Protein AF-A0A502GGY0-F1 (afdb_monomer_lite)

Organism: NCBI:txid41202

pLDDT: mean 91.09, std 9.6, range [40.12, 97.75]

Secondary structure (DSSP, 8-state):
---EEEESS-EEEE-TTS-EEEE-TT-EEEE--S--TTHHHHHHHHHSS-EEEEES-TTS-SSEEEEEGGGEEEE----

Structure (mmCIF, N/CA/C/O backbone):
data_AF-A0A502GGY0-F1
#
_entry.id   AF-A0A502GGY0-F1
#
loop_
_atom_site.group_PDB
_atom_site.id
_atom_site.type_symbol
_atom_site.label_atom_id
_atom_site.label_alt_id
_atom_site.label_comp_id
_atom_site.label_asym_id
_atom_site.label_entity_id
_atom_site.label_seq_id
_atom_site.pdbx_PDB_ins_code
_atom_site.Cartn_x
_atom_site.Cartn_y
_atom_site.Cartn_z
_atom_site.occupancy
_atom_site.B_iso_or_equiv
_atom_site.auth_seq_id
_atom_site.auth_comp_id
_atom_site.auth_asym_id
_atom_site.auth_atom_id
_atom_site.pdbx_PDB_model_num
ATOM 1 N N . MET A 1 1 ? 9.209 -12.205 5.574 1.00 60.59 1 MET A N 1
ATOM 2 C CA . MET A 1 1 ? 8.208 -12.200 4.481 1.00 60.59 1 MET A CA 1
ATOM 3 C C . MET A 1 1 ? 7.612 -10.799 4.399 1.00 60.59 1 MET A C 1
ATOM 5 O O . MET A 1 1 ? 7.654 -10.114 5.411 1.00 60.59 1 MET A O 1
ATOM 9 N N . ALA A 1 2 ? 7.177 -10.320 3.228 1.00 68.88 2 ALA A N 1
ATOM 10 C CA . ALA A 1 2 ? 6.495 -9.020 3.152 1.00 68.88 2 ALA A CA 1
ATOM 11 C C . ALA A 1 2 ? 5.128 -9.124 3.846 1.00 68.88 2 ALA A C 1
ATOM 13 O O . ALA A 1 2 ? 4.450 -10.139 3.666 1.00 68.88 2 ALA A O 1
ATOM 14 N N . THR A 1 3 ? 4.740 -8.120 4.637 1.00 88.12 3 THR A N 1
ATOM 15 C CA . THR A 1 3 ? 3.395 -8.088 5.226 1.00 88.12 3 THR A CA 1
ATOM 16 C C . THR A 1 3 ? 2.381 -7.942 4.105 1.00 88.12 3 THR A C 1
ATOM 18 O O . THR A 1 3 ? 2.592 -7.171 3.166 1.00 88.12 3 THR A O 1
ATOM 21 N N . LYS A 1 4 ? 1.294 -8.706 4.196 1.00 93.69 4 LYS A N 1
ATOM 22 C CA . LYS A 1 4 ? 0.194 -8.688 3.236 1.00 93.69 4 LYS A CA 1
ATOM 23 C C . LYS A 1 4 ? -1.012 -8.003 3.864 1.00 93.69 4 LYS A C 1
ATOM 25 O O . LYS A 1 4 ? -1.304 -8.205 5.045 1.00 93.69 4 LYS A O 1
ATOM 30 N N . TYR A 1 5 ? -1.744 -7.256 3.055 1.00 96.06 5 TYR A N 1
ATOM 31 C CA . TYR A 1 5 ? -2.992 -6.617 3.440 1.00 96.06 5 TYR A CA 1
ATOM 32 C C . TYR A 1 5 ? -4.038 -6.836 2.358 1.00 96.06 5 TYR A C 1
ATOM 34 O O . TYR A 1 5 ? -3.707 -7.021 1.192 1.00 96.06 5 TYR A O 1
ATOM 42 N N . THR A 1 6 ? -5.301 -6.742 2.740 1.00 96.94 6 THR A N 1
ATOM 43 C CA . THR A 1 6 ? -6.431 -6.654 1.823 1.00 96.94 6 THR A CA 1
ATOM 44 C C . THR A 1 6 ? -6.993 -5.238 1.854 1.00 96.94 6 THR A C 1
ATOM 46 O O . THR A 1 6 ? -7.181 -4.669 2.933 1.00 96.94 6 THR A O 1
ATOM 49 N N . LEU A 1 7 ? -7.280 -4.670 0.684 1.00 96.69 7 LEU A N 1
ATOM 50 C CA . LEU A 1 7 ? -7.935 -3.368 0.553 1.00 96.69 7 LEU A CA 1
ATOM 51 C C . LEU A 1 7 ? -9.408 -3.448 0.972 1.00 96.69 7 LEU A C 1
ATOM 53 O O . LEU A 1 7 ? -10.127 -4.359 0.571 1.00 96.69 7 LEU A O 1
ATOM 57 N N . ARG A 1 8 ? -9.887 -2.473 1.744 1.00 97.19 8 ARG A N 1
ATOM 58 C CA . ARG A 1 8 ? -11.301 -2.370 2.154 1.00 97.19 8 ARG A CA 1
ATOM 59 C C . ARG A 1 8 ? -12.156 -1.522 1.217 1.00 97.19 8 ARG A C 1
ATOM 61 O O . ARG A 1 8 ? -13.378 -1.558 1.318 1.00 97.19 8 ARG A O 1
ATOM 68 N N . ARG A 1 9 ? -11.525 -0.770 0.318 1.00 95.19 9 ARG A N 1
ATOM 69 C CA . ARG A 1 9 ? -12.184 0.060 -0.693 1.00 95.19 9 ARG A CA 1
ATOM 70 C C . ARG A 1 9 ? -11.417 0.027 -2.005 1.00 95.19 9 ARG A C 1
ATOM 72 O O . ARG A 1 9 ? -10.249 -0.356 -2.032 1.00 95.19 9 ARG A O 1
ATOM 79 N N . ASP A 1 10 ? -12.071 0.497 -3.054 1.00 96.12 10 ASP A N 1
ATOM 80 C CA . ASP A 1 10 ? -11.454 0.663 -4.361 1.00 96.12 10 ASP A CA 1
ATOM 81 C C . ASP A 1 10 ? -10.413 1.790 -4.311 1.00 96.12 10 ASP A C 1
ATOM 83 O O . ASP A 1 10 ? -10.661 2.888 -3.795 1.00 96.12 10 ASP A O 1
ATOM 87 N N . VAL A 1 11 ? -9.231 1.515 -4.855 1.00 94.00 11 VAL A N 1
ATOM 88 C CA . VAL A 1 11 ? -8.141 2.479 -5.014 1.00 94.00 11 VAL A CA 1
ATOM 89 C C . VAL A 1 11 ? -7.577 2.388 -6.428 1.00 94.00 11 VAL A C 1
ATOM 91 O O . VAL A 1 11 ? -7.905 1.494 -7.205 1.00 94.00 11 VAL A O 1
ATOM 94 N N . THR A 1 12 ? -6.739 3.344 -6.806 1.00 93.75 12 THR A N 1
ATOM 95 C CA . THR A 1 12 ? -6.061 3.335 -8.102 1.00 93.75 12 THR A CA 1
ATOM 96 C C . THR A 1 12 ? -4.589 3.625 -7.881 1.00 93.75 12 THR A C 1
ATOM 98 O O . THR A 1 12 ? -4.236 4.658 -7.319 1.00 93.75 12 THR A O 1
ATOM 101 N N . PHE A 1 13 ? -3.739 2.702 -8.316 1.00 91.44 13 PHE A N 1
ATOM 102 C CA . PHE A 1 13 ? -2.293 2.865 -8.313 1.00 91.44 13 PHE A CA 1
ATOM 103 C C . PHE A 1 13 ? -1.859 3.581 -9.588 1.00 91.44 13 PHE A C 1
ATOM 105 O O . PHE A 1 13 ? -2.472 3.411 -10.642 1.00 91.44 13 PHE A O 1
ATOM 112 N N . THR A 1 14 ? -0.770 4.336 -9.519 1.00 84.31 14 THR A N 1
ATOM 113 C CA . THR A 1 14 ? -0.139 4.911 -10.710 1.00 84.31 14 THR A CA 1
ATOM 114 C C . THR A 1 14 ? 1.117 4.112 -11.023 1.00 84.31 14 THR A C 1
ATOM 116 O O . THR A 1 14 ? 2.032 4.038 -10.204 1.00 84.31 14 THR A O 1
ATOM 119 N N . SER A 1 15 ? 1.159 3.477 -12.195 1.00 80.38 15 SER A N 1
ATOM 120 C CA . SER A 1 15 ? 2.337 2.744 -12.655 1.00 80.38 15 SER A CA 1
ATOM 121 C C . SER A 1 15 ? 3.447 3.679 -13.134 1.00 80.38 15 SER A C 1
ATOM 123 O O . SER A 1 15 ? 3.216 4.853 -13.424 1.00 80.38 15 SER A O 1
ATOM 125 N N . LYS A 1 16 ? 4.657 3.125 -13.287 1.00 73.00 16 LYS A N 1
ATOM 126 C CA . LYS A 1 16 ? 5.820 3.819 -13.867 1.00 73.00 16 LYS A CA 1
ATOM 127 C C . LYS A 1 16 ? 5.555 4.422 -15.252 1.00 73.00 16 LYS A C 1
ATOM 129 O O . LYS A 1 16 ? 6.177 5.409 -15.618 1.00 73.00 16 LYS A O 1
ATOM 134 N N . ASP A 1 17 ? 4.618 3.846 -16.003 1.00 81.69 17 ASP A N 1
ATOM 135 C CA . ASP A 1 17 ? 4.226 4.302 -17.340 1.00 81.69 17 ASP A CA 1
ATOM 136 C C . ASP A 1 17 ? 3.109 5.364 -17.280 1.00 81.69 17 ASP A C 1
ATOM 138 O O . ASP A 1 17 ? 2.390 5.567 -18.260 1.00 81.69 17 ASP A O 1
ATOM 142 N N . CYS A 1 18 ? 2.909 5.990 -16.112 1.00 74.44 18 CYS A N 1
ATOM 143 C CA . CYS A 1 18 ? 1.817 6.917 -15.804 1.00 74.44 18 CYS A CA 1
ATOM 144 C C . CYS A 1 18 ? 0.418 6.334 -16.073 1.00 74.44 18 CYS A C 1
ATOM 146 O O . CYS A 1 18 ? -0.529 7.077 -16.335 1.00 74.44 18 CYS A O 1
ATOM 148 N N . LYS A 1 19 ? 0.266 5.002 -16.016 1.00 85.00 19 LYS A N 1
ATOM 149 C CA . LYS A 1 19 ? -1.029 4.338 -16.198 1.00 85.00 19 LYS A CA 1
ATOM 150 C C . LYS A 1 19 ? -1.712 4.131 -14.856 1.00 85.00 19 LYS A C 1
ATOM 152 O O . LYS A 1 19 ? -1.106 3.634 -13.910 1.00 85.00 19 LYS A O 1
ATOM 157 N N . SER A 1 20 ? -2.995 4.459 -14.811 1.00 88.12 20 SER A N 1
A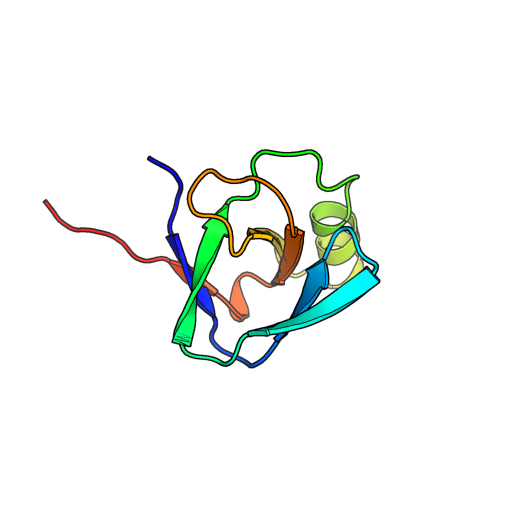TOM 158 C CA . SER A 1 20 ? -3.871 4.141 -13.690 1.00 88.12 20 SER A CA 1
ATOM 159 C C . SER A 1 20 ? -4.179 2.644 -13.668 1.00 88.12 20 SER A C 1
ATOM 161 O O . SER A 1 20 ? -4.695 2.095 -14.642 1.00 88.12 20 SER A O 1
ATOM 163 N N . VAL A 1 21 ? -3.872 1.988 -12.554 1.00 91.31 21 VAL A N 1
ATOM 164 C CA . VAL A 1 21 ? -4.163 0.579 -12.291 1.00 91.31 21 VAL A CA 1
ATOM 165 C C . VAL A 1 21 ? -5.243 0.524 -11.208 1.00 91.31 21 VAL A C 1
ATOM 167 O O . VAL A 1 21 ? -4.934 0.764 -10.037 1.00 91.31 21 VAL A O 1
ATOM 170 N N . PRO A 1 22 ? -6.514 0.270 -11.566 1.00 93.00 22 PRO A N 1
ATOM 171 C CA . PRO A 1 22 ? -7.579 0.142 -10.582 1.00 93.00 22 PRO A CA 1
ATOM 172 C C . PRO A 1 22 ? -7.383 -1.135 -9.757 1.00 93.00 22 PRO A C 1
ATOM 174 O O . PRO A 1 22 ? -7.113 -2.203 -10.305 1.00 93.00 22 PRO A O 1
ATOM 177 N N . ALA A 1 23 ? -7.541 -1.019 -8.443 1.00 94.44 23 ALA A N 1
ATOM 178 C CA . ALA A 1 23 ? -7.473 -2.117 -7.489 1.00 94.44 23 ALA A CA 1
ATOM 179 C C . ALA A 1 23 ? -8.744 -2.089 -6.623 1.00 94.44 23 ALA A C 1
ATOM 181 O O . ALA A 1 23 ? -8.878 -1.199 -5.778 1.00 94.44 23 ALA A O 1
ATOM 182 N N . PRO A 1 24 ? -9.702 -3.006 -6.847 1.00 96.75 24 PRO A N 1
ATOM 183 C CA . PRO A 1 24 ? -10.953 -3.020 -6.096 1.00 96.75 24 PRO A CA 1
ATOM 184 C C . PRO A 1 24 ? -10.754 -3.459 -4.639 1.00 96.75 24 PRO A C 1
ATOM 186 O O . PRO A 1 24 ? -9.754 -4.101 -4.294 1.00 96.75 24 PRO A O 1
ATOM 189 N N . ALA A 1 25 ? -11.742 -3.176 -3.791 1.00 96.94 25 ALA A N 1
ATOM 190 C CA . ALA A 1 25 ? -11.842 -3.761 -2.458 1.00 96.94 25 ALA A CA 1
ATOM 191 C C . ALA A 1 25 ? -11.708 -5.296 -2.524 1.00 96.94 25 ALA A C 1
ATOM 193 O O . ALA A 1 25 ? -12.210 -5.944 -3.442 1.00 96.94 25 ALA A O 1
ATOM 194 N N . GLY A 1 26 ? -11.012 -5.889 -1.558 1.00 96.62 26 GLY A N 1
ATOM 195 C CA . GLY A 1 26 ? -10.649 -7.306 -1.569 1.00 96.62 26 GLY A CA 1
ATOM 196 C C . GLY A 1 26 ? -9.310 -7.611 -2.252 1.00 96.62 26 GLY A C 1
ATOM 197 O O . GLY A 1 26 ? -8.811 -8.726 -2.118 1.00 96.62 26 GLY A O 1
ATOM 198 N N . THR A 1 27 ? -8.692 -6.645 -2.942 1.00 97.00 27 THR A N 1
ATOM 199 C CA . THR A 1 27 ? -7.375 -6.841 -3.573 1.00 97.00 27 THR A CA 1
ATOM 200 C C . THR A 1 27 ? -6.272 -6.966 -2.523 1.00 97.00 27 THR A C 1
ATOM 202 O O . THR A 1 27 ? -6.222 -6.182 -1.572 1.00 97.00 27 THR A O 1
ATOM 205 N N . VAL A 1 28 ? -5.373 -7.937 -2.717 1.00 96.44 28 VAL A N 1
ATOM 206 C CA . VAL A 1 28 ? -4.188 -8.126 -1.872 1.00 96.44 28 VAL A CA 1
ATOM 207 C C . VAL A 1 28 ? -3.090 -7.151 -2.288 1.00 96.44 28 VAL A C 1
ATOM 209 O O . VAL A 1 28 ? -2.757 -7.041 -3.466 1.00 96.44 28 VAL A O 1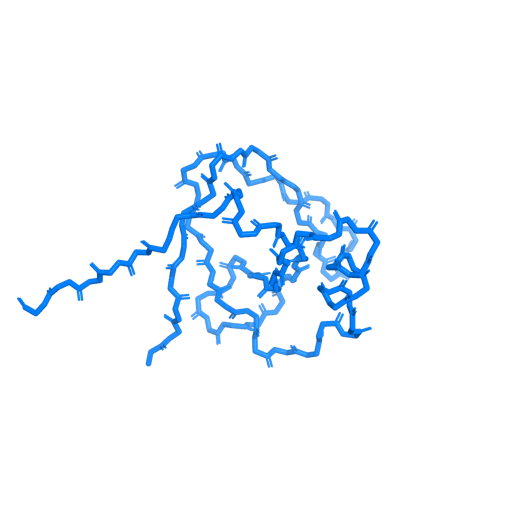
ATOM 212 N N . VAL A 1 29 ? -2.521 -6.469 -1.301 1.00 96.38 29 VAL A N 1
ATOM 213 C CA . VAL A 1 29 ? -1.390 -5.550 -1.433 1.00 96.38 29 VAL A CA 1
ATOM 214 C C . VAL A 1 29 ? -0.307 -5.906 -0.417 1.00 96.38 29 VAL A C 1
ATOM 216 O O . VAL A 1 29 ? -0.560 -6.588 0.579 1.00 96.38 29 VAL A O 1
ATOM 219 N N . TYR A 1 30 ? 0.907 -5.436 -0.664 1.00 95.44 30 TYR A N 1
ATOM 220 C CA . TYR A 1 30 ? 2.103 -5.750 0.115 1.00 95.44 30 TYR A CA 1
ATOM 221 C C . TYR A 1 30 ? 2.759 -4.465 0.614 1.00 95.44 30 TYR A C 1
ATOM 223 O O . TYR A 1 30 ? 2.555 -3.412 0.017 1.00 95.44 30 TYR A O 1
ATOM 231 N N . ASP A 1 31 ? 3.563 -4.532 1.676 1.00 95.06 31 ASP A N 1
ATOM 232 C CA . ASP A 1 31 ? 4.392 -3.384 2.074 1.00 95.06 31 ASP A CA 1
ATOM 233 C C . ASP A 1 31 ? 5.311 -2.948 0.919 1.00 95.06 31 ASP A C 1
ATOM 235 O O . ASP A 1 31 ? 6.049 -3.765 0.354 1.00 95.06 31 ASP A O 1
ATOM 239 N N . LEU A 1 32 ? 5.314 -1.649 0.604 1.00 94.94 32 LEU A N 1
ATOM 240 C CA . LEU A 1 32 ? 6.288 -1.069 -0.317 1.00 94.94 32 LEU A CA 1
ATOM 241 C C . LEU A 1 32 ? 7.666 -1.043 0.361 1.00 94.94 32 LEU A C 1
ATOM 243 O O . LEU A 1 32 ? 7.828 -0.475 1.440 1.00 94.94 32 LEU A O 1
ATOM 247 N N . ARG A 1 33 ? 8.671 -1.644 -0.280 1.00 93.56 33 ARG A N 1
ATOM 248 C CA . ARG A 1 33 ? 10.063 -1.653 0.209 1.00 93.56 33 ARG A CA 1
ATOM 249 C C . ARG A 1 33 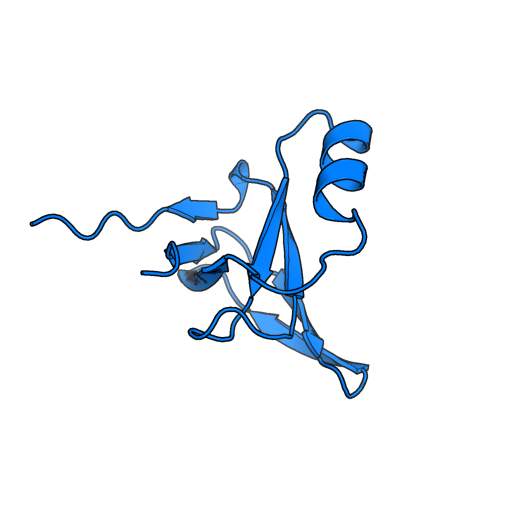? 10.904 -0.515 -0.359 1.00 93.56 33 ARG A C 1
ATOM 251 O O . ARG A 1 33 ? 11.919 -0.156 0.235 1.00 93.56 33 ARG A O 1
ATOM 258 N N . GLY A 1 34 ? 10.512 0.004 -1.521 1.00 89.00 34 GLY A N 1
ATOM 259 C CA . GLY A 1 34 ? 11.140 1.161 -2.152 1.00 89.00 34 GLY A CA 1
ATOM 260 C C . GLY A 1 34 ? 10.824 2.484 -1.438 1.00 89.00 34 GLY A C 1
ATOM 261 O O . GLY A 1 34 ? 9.988 2.521 -0.533 1.00 89.00 34 GLY A O 1
ATOM 262 N N . PRO A 1 35 ? 11.480 3.588 -1.835 1.00 89.25 35 PRO A N 1
ATOM 263 C CA . PRO A 1 35 ? 11.218 4.902 -1.261 1.00 89.25 35 PRO A CA 1
ATOM 264 C C . PRO A 1 35 ? 9.778 5.368 -1.523 1.00 89.25 35 PRO A C 1
ATOM 266 O O . PRO A 1 35 ? 9.337 5.503 -2.660 1.00 89.25 35 PRO A O 1
ATOM 269 N N . ASP A 1 36 ? 9.040 5.708 -0.475 1.00 91.31 36 ASP A N 1
ATOM 270 C CA . ASP A 1 36 ? 7.726 6.345 -0.619 1.00 91.31 36 ASP A CA 1
ATOM 271 C C . ASP A 1 36 ? 7.810 7.876 -0.728 1.00 91.31 36 ASP A C 1
ATOM 273 O O . ASP A 1 36 ? 6.787 8.553 -0.778 1.00 91.31 36 ASP A O 1
ATOM 277 N N . TYR A 1 37 ? 9.033 8.418 -0.711 1.00 90.69 37 TYR A N 1
ATOM 278 C CA . TYR A 1 37 ? 9.338 9.850 -0.726 1.00 90.69 37 TYR A CA 1
ATOM 279 C C . TYR A 1 37 ? 8.600 10.652 0.361 1.00 90.69 37 TYR A C 1
ATOM 281 O O . TYR A 1 37 ? 8.356 11.846 0.205 1.00 90.69 37 TYR A O 1
ATOM 289 N N . GLY A 1 38 ? 8.267 10.003 1.483 1.00 91.88 38 GLY A N 1
ATOM 290 C CA . GLY A 1 38 ? 7.578 10.621 2.611 1.00 91.88 38 GLY A CA 1
ATOM 291 C C . GLY A 1 38 ? 6.073 10.807 2.420 1.00 91.88 38 GLY A C 1
ATOM 292 O O . GLY A 1 38 ? 5.453 11.432 3.282 1.00 91.88 38 GLY A O 1
ATOM 293 N N . CYS A 1 39 ? 5.469 10.270 1.353 1.00 93.94 39 CYS A N 1
ATOM 294 C CA . CYS A 1 39 ? 4.034 10.402 1.094 1.00 93.94 39 CYS A CA 1
ATOM 295 C C . CYS A 1 39 ? 3.185 9.889 2.265 1.00 93.94 39 CYS A C 1
ATOM 297 O O . CYS A 1 39 ? 2.336 10.628 2.759 1.00 93.94 39 CYS A O 1
ATOM 299 N N . ALA A 1 40 ? 3.460 8.687 2.788 1.00 95.12 40 ALA A N 1
ATOM 300 C CA . ALA A 1 40 ? 2.666 8.141 3.892 1.00 95.12 40 ALA A CA 1
ATOM 301 C C . ALA A 1 40 ? 2.808 8.959 5.181 1.00 95.12 40 ALA A C 1
ATOM 303 O O . ALA A 1 40 ? 1.839 9.158 5.918 1.00 95.12 40 ALA A O 1
ATOM 304 N N . ASN A 1 41 ? 4.004 9.481 5.454 1.00 96.19 41 ASN A N 1
ATOM 305 C CA . ASN A 1 41 ? 4.219 10.343 6.611 1.00 96.19 41 ASN A CA 1
ATOM 306 C C . ASN A 1 41 ? 3.493 11.692 6.459 1.00 96.19 41 ASN A C 1
ATOM 308 O O . ASN A 1 41 ? 2.883 12.173 7.413 1.00 96.19 41 ASN A O 1
ATOM 312 N N . GLN A 1 42 ? 3.527 12.289 5.266 1.00 96.94 42 GLN A N 1
ATOM 313 C CA . GLN A 1 42 ? 2.824 13.538 4.984 1.00 96.94 42 GLN A CA 1
ATOM 314 C C . GLN A 1 42 ? 1.305 13.363 5.098 1.00 96.94 42 GLN A C 1
ATOM 316 O O . GLN A 1 42 ? 0.650 14.167 5.759 1.00 96.94 42 GLN A O 1
ATOM 321 N N . ASP A 1 43 ? 0.749 12.291 4.529 1.00 96.38 43 ASP A N 1
ATOM 322 C CA . ASP A 1 43 ? -0.680 11.977 4.638 1.00 96.38 43 ASP A CA 1
ATOM 323 C C . ASP A 1 43 ? -1.084 11.725 6.091 1.00 96.38 43 ASP A C 1
ATOM 325 O O . ASP A 1 43 ? -2.137 12.186 6.539 1.00 96.38 43 ASP A O 1
ATOM 329 N N . THR A 1 44 ? -0.214 11.066 6.864 1.00 97.56 44 THR A N 1
ATOM 330 C CA . THR A 1 44 ? -0.432 10.859 8.299 1.00 97.56 44 THR A CA 1
ATOM 331 C C . THR A 1 44 ? -0.510 12.178 9.056 1.00 97.56 44 THR A C 1
ATOM 333 O O . THR A 1 44 ? -1.432 12.375 9.844 1.00 97.56 44 THR A O 1
ATOM 336 N N . GLN A 1 45 ? 0.414 13.105 8.799 1.00 97.75 45 GLN A N 1
ATOM 337 C CA . GLN A 1 45 ? 0.401 14.429 9.426 1.00 97.75 45 GLN A CA 1
ATOM 338 C C . GLN A 1 45 ? -0.822 15.254 9.009 1.00 97.75 45 GLN A C 1
ATOM 340 O O . GLN A 1 45 ? -1.428 15.914 9.850 1.00 97.75 45 GLN A O 1
ATOM 345 N N . ASN A 1 46 ? -1.214 15.183 7.735 1.00 97.12 46 ASN A N 1
ATOM 346 C CA . ASN A 1 46 ? -2.333 15.954 7.193 1.00 97.12 46 ASN A CA 1
ATOM 347 C C . ASN A 1 46 ? -3.695 15.469 7.705 1.00 97.12 46 ASN A C 1
ATOM 349 O O . ASN A 1 46 ? -4.602 16.272 7.910 1.00 97.12 46 ASN A O 1
ATOM 353 N N . THR A 1 47 ? -3.856 14.156 7.878 1.00 96.19 47 THR A N 1
ATOM 354 C CA . THR A 1 47 ? -5.146 13.541 8.232 1.00 96.19 47 THR A CA 1
ATOM 355 C C . THR A 1 47 ? -5.268 13.190 9.713 1.00 96.19 47 THR A C 1
ATOM 357 O O . THR A 1 47 ? -6.373 12.945 10.191 1.00 96.19 47 THR A O 1
ATOM 360 N N . GLY A 1 48 ? -4.149 13.113 10.441 1.00 96.75 48 GLY A N 1
ATOM 361 C CA . GLY A 1 48 ? -4.090 12.556 11.796 1.00 96.75 48 GLY A CA 1
ATOM 362 C C . GLY A 1 48 ? -4.297 11.035 11.849 1.00 96.75 48 GLY A C 1
ATOM 363 O O . GLY A 1 48 ? -4.394 10.463 12.934 1.00 96.75 48 GLY A O 1
ATOM 364 N N . ILE A 1 49 ? -4.378 10.368 10.695 1.00 95.81 49 ILE A N 1
ATOM 365 C CA . ILE A 1 49 ? -4.631 8.932 10.569 1.00 95.81 49 ILE A CA 1
ATOM 366 C C . ILE A 1 49 ? -3.359 8.266 10.075 1.00 95.81 49 ILE A C 1
ATOM 368 O O . ILE A 1 49 ? -2.761 8.717 9.106 1.00 95.81 49 ILE A O 1
ATOM 372 N N . LYS A 1 50 ? -2.957 7.152 10.686 1.00 96.94 50 LYS A N 1
ATOM 373 C CA . LYS A 1 50 ? -1.780 6.410 10.227 1.00 96.94 50 LYS A CA 1
ATOM 374 C C . LYS A 1 50 ? -1.972 5.921 8.786 1.00 96.94 50 LYS A C 1
ATOM 376 O O . LYS A 1 50 ? -2.851 5.099 8.532 1.00 96.94 50 LYS A O 1
ATOM 381 N N . HIS A 1 51 ? -1.118 6.386 7.884 1.00 97.12 51 HIS A N 1
ATOM 382 C CA . HIS A 1 51 ? -0.989 5.893 6.516 1.00 97.12 51 HIS A CA 1
ATOM 383 C C . HIS A 1 51 ? 0.278 5.043 6.379 1.00 97.12 51 HIS A C 1
ATOM 385 O O . HIS A 1 51 ? 1.257 5.248 7.101 1.00 97.12 51 HIS A O 1
ATOM 391 N N . ILE A 1 52 ? 0.251 4.077 5.464 1.00 96.19 52 ILE A N 1
ATOM 392 C CA . ILE A 1 52 ? 1.418 3.296 5.046 1.00 96.19 52 ILE A CA 1
ATOM 393 C C . ILE A 1 52 ? 1.476 3.179 3.531 1.00 96.19 52 ILE A C 1
ATOM 395 O O . ILE A 1 52 ? 0.462 3.292 2.848 1.00 96.19 52 ILE A O 1
ATOM 399 N N . SER A 1 53 ? 2.673 2.922 3.022 1.00 9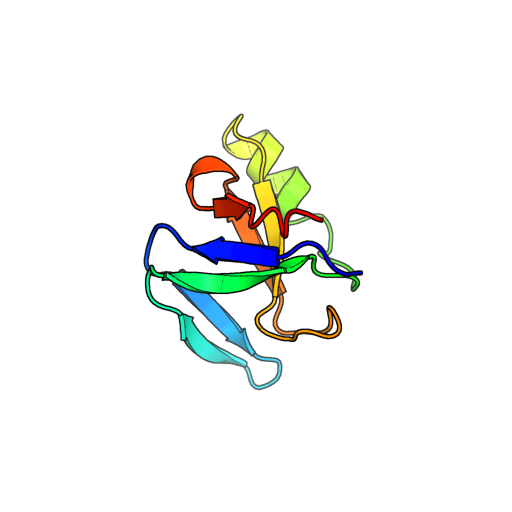6.12 53 SER A N 1
ATOM 400 C CA . SER A 1 53 ? 2.909 2.739 1.597 1.00 96.12 53 SER A CA 1
ATOM 401 C C . SER A 1 53 ? 2.826 1.263 1.232 1.00 96.12 53 SER A C 1
ATOM 403 O O . SER A 1 53 ? 3.547 0.432 1.785 1.00 96.12 53 SER A O 1
ATOM 405 N N . VAL A 1 54 ? 1.940 0.944 0.294 1.00 95.94 54 VAL A N 1
ATOM 406 C CA . VAL A 1 54 ? 1.674 -0.415 -0.185 1.00 95.94 54 VAL A CA 1
ATOM 407 C C . VAL A 1 54 ? 1.906 -0.531 -1.687 1.00 95.94 54 VAL A C 1
ATOM 409 O O . VAL A 1 54 ? 1.956 0.473 -2.397 1.00 95.94 54 VAL A O 1
ATOM 412 N N . THR A 1 55 ? 2.029 -1.758 -2.180 1.00 95.31 55 THR A N 1
ATOM 413 C CA . THR A 1 55 ? 2.208 -2.084 -3.596 1.00 95.31 55 THR A CA 1
ATOM 414 C C . THR A 1 55 ? 1.390 -3.305 -4.014 1.00 95.31 55 THR A C 1
ATOM 416 O O . THR A 1 55 ? 1.033 -4.147 -3.189 1.00 95.31 55 THR A O 1
ATOM 419 N N . LEU A 1 56 ? 1.104 -3.402 -5.312 1.00 94.06 56 LEU A N 1
ATOM 420 C CA . LEU A 1 56 ? 0.563 -4.606 -5.949 1.00 94.06 56 LEU A CA 1
ATOM 421 C C . LEU A 1 56 ? 1.648 -5.661 -6.235 1.00 94.06 56 LEU A C 1
ATOM 423 O O . LEU A 1 56 ? 1.315 -6.809 -6.523 1.00 94.06 56 LEU A O 1
ATOM 427 N N . ASP A 1 57 ? 2.930 -5.293 -6.167 1.00 92.44 57 ASP A N 1
ATOM 428 C CA . ASP A 1 57 ? 4.044 -6.204 -6.415 1.00 92.44 57 ASP A CA 1
ATOM 429 C C . ASP A 1 57 ? 4.382 -7.029 -5.151 1.00 92.44 57 ASP A C 1
ATOM 431 O O . ASP A 1 57 ? 4.753 -6.462 -4.118 1.00 92.44 57 ASP A O 1
ATOM 435 N N . PRO A 1 58 ? 4.322 -8.373 -5.204 1.00 92.50 58 PRO A N 1
ATOM 436 C CA . PRO A 1 58 ? 4.607 -9.234 -4.053 1.00 92.50 58 PR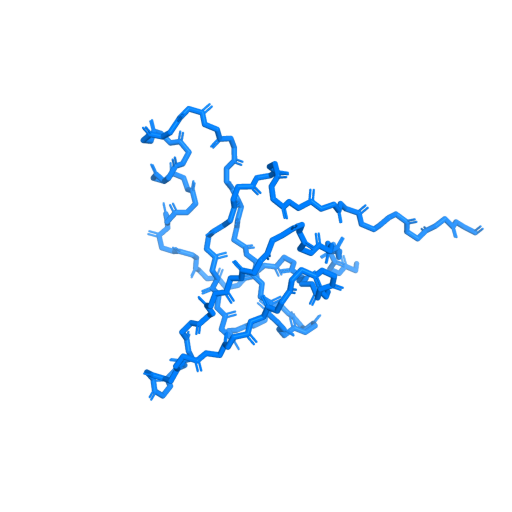O A CA 1
ATOM 437 C C . PRO A 1 58 ? 6.057 -9.162 -3.552 1.00 92.50 58 PRO A C 1
ATOM 439 O O . PRO A 1 58 ? 6.351 -9.582 -2.429 1.00 92.50 58 PRO A O 1
ATOM 442 N N . THR A 1 59 ? 6.984 -8.651 -4.362 1.00 91.88 59 THR A N 1
ATOM 443 C CA . THR A 1 59 ? 8.387 -8.441 -3.984 1.00 91.88 59 THR A CA 1
ATOM 444 C C . THR A 1 59 ? 8.599 -7.148 -3.191 1.00 91.88 59 THR A C 1
ATOM 446 O O . THR A 1 59 ? 9.643 -7.003 -2.543 1.00 91.88 59 THR A O 1
ATOM 449 N N . GLY A 1 60 ? 7.599 -6.256 -3.166 1.00 90.75 60 GLY A N 1
ATOM 450 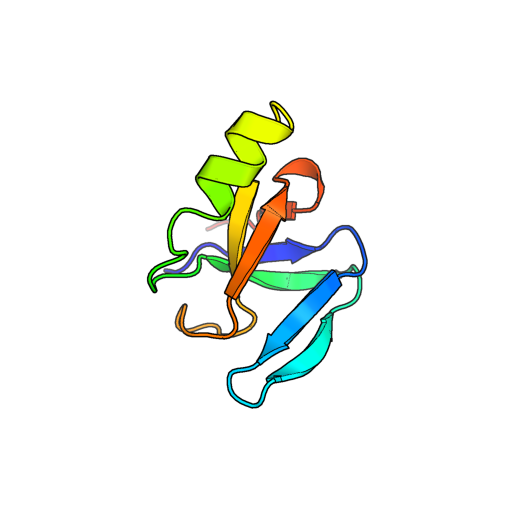C CA . GLY A 1 60 ? 7.661 -4.946 -2.518 1.00 90.75 60 GLY A CA 1
ATOM 451 C C . GLY A 1 60 ? 8.142 -3.815 -3.434 1.00 90.75 60 GLY A C 1
ATOM 452 O O . GLY A 1 60 ? 8.466 -2.741 -2.924 1.00 90.75 60 GLY A O 1
ATOM 453 N N . ASP A 1 61 ? 8.236 -4.056 -4.745 1.00 92.00 61 ASP A N 1
ATOM 454 C CA . ASP A 1 61 ? 8.624 -3.056 -5.749 1.00 92.00 61 ASP A CA 1
ATOM 455 C C . ASP A 1 61 ? 7.419 -2.210 -6.212 1.00 92.00 61 ASP A C 1
ATOM 457 O O . ASP A 1 61 ? 6.301 -2.388 -5.739 1.00 92.00 61 ASP A O 1
ATOM 461 N N . TYR A 1 62 ? 7.618 -1.247 -7.104 1.00 89.81 62 TYR A N 1
ATOM 462 C CA . TYR A 1 62 ? 6.564 -0.371 -7.622 1.00 89.81 62 TYR A CA 1
ATOM 463 C C . TYR A 1 62 ? 5.584 -1.095 -8.559 1.00 89.81 62 TYR A C 1
ATOM 465 O O . TYR A 1 62 ? 5.969 -2.032 -9.258 1.00 89.81 62 TYR A O 1
ATOM 473 N N . PRO A 1 63 ? 4.327 -0.621 -8.674 1.00 90.94 63 PRO A N 1
ATOM 474 C CA . PRO A 1 63 ? 3.796 0.678 -8.232 1.00 90.94 63 PRO A CA 1
ATOM 475 C C . PRO A 1 63 ? 3.466 0.781 -6.740 1.00 90.94 63 PRO A C 1
ATOM 477 O O . PRO A 1 63 ? 2.860 -0.117 -6.172 1.00 90.94 63 PRO A O 1
ATOM 480 N N . GLY A 1 64 ? 3.791 1.927 -6.138 1.00 91.12 64 GLY A N 1
ATOM 481 C CA . GLY A 1 64 ? 3.530 2.228 -4.730 1.00 91.12 64 GLY A CA 1
ATOM 482 C C . GLY A 1 64 ? 2.392 3.233 -4.543 1.00 91.12 64 GLY A C 1
ATOM 483 O O . GLY A 1 64 ? 2.205 4.122 -5.373 1.00 91.12 64 GLY A O 1
ATOM 484 N N . LEU A 1 65 ? 1.646 3.103 -3.447 1.00 93.94 65 LEU A N 1
ATOM 485 C CA . LEU A 1 65 ? 0.574 4.018 -3.053 1.00 93.94 65 LEU A CA 1
ATOM 486 C C . LEU A 1 65 ? 0.531 4.164 -1.528 1.00 93.94 65 LEU A C 1
ATOM 488 O O . LEU A 1 65 ? 0.558 3.165 -0.814 1.00 93.94 65 LEU A O 1
ATOM 492 N N . SER A 1 66 ? 0.408 5.398 -1.041 1.00 95.56 66 SER A N 1
ATOM 493 C CA . SER A 1 66 ? 0.092 5.680 0.362 1.00 95.56 66 SER A CA 1
ATOM 494 C C . SER A 1 66 ? -1.396 5.436 0.621 1.00 95.56 66 SER A C 1
ATOM 496 O O . SER A 1 66 ? -2.257 5.961 -0.088 1.00 95.56 66 SER A O 1
ATOM 498 N N . VAL A 1 67 ? -1.707 4.613 1.620 1.00 95.69 67 VAL A N 1
ATOM 499 C CA . VAL A 1 67 ? -3.072 4.219 1.981 1.00 95.69 67 VAL A CA 1
ATOM 500 C C . VAL A 1 67 ? -3.244 4.282 3.498 1.00 95.69 67 VAL A C 1
ATOM 502 O O . VAL A 1 67 ? -2.351 3.919 4.264 1.00 95.69 67 VAL A O 1
ATOM 505 N N . SER A 1 68 ? -4.412 4.742 3.944 1.00 96.56 68 SER A N 1
ATOM 506 C CA . SER A 1 68 ? -4.794 4.752 5.357 1.00 96.56 68 SER A CA 1
ATOM 507 C C . SER A 1 68 ? -4.865 3.331 5.918 1.00 96.56 68 SER A C 1
ATOM 509 O O . SER A 1 68 ? -5.440 2.435 5.302 1.00 96.56 68 SER A O 1
ATOM 511 N N . MET A 1 69 ? -4.388 3.129 7.146 1.00 95.50 69 MET A N 1
ATOM 512 C CA . MET A 1 69 ? -4.556 1.862 7.865 1.00 95.50 69 MET A CA 1
ATOM 513 C C . MET A 1 69 ? -6.030 1.480 8.079 1.00 95.50 69 MET A C 1
ATOM 515 O O . MET A 1 69 ? -6.326 0.301 8.245 1.00 95.50 69 MET A O 1
ATOM 519 N N . TYR A 1 70 ? -6.973 2.431 8.046 1.00 95.69 70 TYR A N 1
ATOM 520 C CA . TYR A 1 70 ? -8.406 2.108 8.104 1.00 95.69 70 TYR A CA 1
ATOM 521 C C . TYR A 1 70 ? -8.926 1.423 6.840 1.00 95.69 70 TYR A C 1
ATOM 523 O O . TYR A 1 70 ? -9.908 0.682 6.926 1.00 95.69 70 TYR A O 1
ATOM 531 N N . ASP A 1 71 ? -8.258 1.647 5.707 1.00 96.06 71 ASP A N 1
ATOM 532 C CA . ASP A 1 71 ? -8.579 1.066 4.403 1.00 96.06 71 ASP A CA 1
ATOM 533 C C . ASP A 1 71 ? -7.869 -0.275 4.169 1.00 96.06 71 ASP A C 1
ATOM 535 O O . ASP A 1 71 ? -8.027 -0.881 3.109 1.00 96.06 71 ASP A O 1
ATOM 539 N N . LEU A 1 72 ? -7.096 -0.749 5.149 1.00 95.94 72 LEU A N 1
ATOM 540 C CA . LEU A 1 72 ? -6.323 -1.979 5.066 1.00 95.94 72 LEU A CA 1
ATOM 541 C C . LEU A 1 72 ? -6.773 -2.981 6.127 1.00 95.94 72 LEU A C 1
ATOM 543 O O . LEU A 1 72 ? -7.125 -2.643 7.258 1.00 95.94 72 LEU A O 1
ATOM 547 N N . GLN A 1 73 ? -6.733 -4.254 5.756 1.00 96.00 73 GLN A N 1
ATOM 548 C CA . GLN A 1 73 ? -6.873 -5.374 6.672 1.00 96.00 73 GLN A CA 1
ATOM 549 C C . GLN A 1 73 ? -5.632 -6.250 6.562 1.00 96.00 73 GLN A C 1
ATOM 551 O O . GLN A 1 73 ? -5.418 -6.881 5.534 1.00 96.00 73 GLN A O 1
ATOM 556 N N . GLN A 1 74 ? -4.813 -6.292 7.612 1.00 93.94 74 GLN A N 1
ATOM 557 C CA . GLN A 1 74 ? -3.629 -7.147 7.638 1.00 93.94 74 GLN A CA 1
ATOM 558 C C . GLN A 1 74 ? -4.031 -8.626 7.572 1.00 93.94 74 GLN A C 1
ATOM 560 O O . GLN A 1 74 ? -4.918 -9.071 8.304 1.00 93.94 74 GLN A O 1
ATOM 565 N N . ILE A 1 75 ? -3.358 -9.381 6.705 1.00 92.56 75 ILE A N 1
ATOM 566 C CA . ILE A 1 75 ? -3.511 -10.830 6.601 1.00 92.56 75 ILE A CA 1
ATOM 567 C C . ILE A 1 75 ? -2.476 -11.457 7.532 1.00 92.56 75 ILE A C 1
ATOM 569 O O . ILE A 1 75 ? -1.271 -11.353 7.301 1.00 92.56 75 ILE A O 1
ATOM 573 N N . VAL A 1 76 ? -2.953 -12.085 8.603 1.00 86.19 76 VAL A N 1
ATOM 574 C CA . VAL A 1 76 ? -2.114 -12.851 9.527 1.00 86.19 76 VAL A CA 1
ATOM 575 C C . VAL A 1 76 ? -2.187 -14.308 9.074 1.00 86.19 76 VAL A C 1
ATOM 577 O O . VAL A 1 76 ? -3.197 -14.969 9.298 1.00 86.19 76 VAL A O 1
ATOM 580 N N . GLU A 1 77 ? -1.168 -14.790 8.358 1.00 69.44 77 GLU A N 1
ATOM 581 C CA . GLU A 1 77 ? -1.035 -16.224 8.067 1.00 69.44 77 GLU A CA 1
ATOM 582 C C . GLU A 1 77 ? -0.652 -16.911 9.387 1.00 69.44 77 GLU A C 1
ATOM 584 O O . GLU A 1 77 ? 0.452 -16.720 9.893 1.00 69.44 77 GLU A O 1
ATOM 589 N N . GLY A 1 78 ? -1.624 -17.584 10.006 1.00 64.69 78 GLY A N 1
ATOM 590 C CA . GLY A 1 78 ? -1.425 -18.376 11.218 1.00 64.69 78 GLY A CA 1
ATOM 591 C C . GLY A 1 78 ? -0.690 -19.682 10.913 1.00 64.69 78 GLY A C 1
ATOM 592 O O . GLY A 1 78 ? -0.930 -20.272 9.861 1.00 64.69 78 GLY A O 1
ATOM 593 N N . ASP A 1 79 ? 0.195 -20.044 11.844 1.00 40.12 79 ASP A N 1
ATOM 594 C CA . ASP A 1 79 ? 1.084 -21.219 11.920 1.00 40.12 79 ASP A CA 1
ATOM 595 C C . ASP A 1 79 ? 0.429 -22.562 11.537 1.00 40.12 79 ASP A C 1
ATOM 597 O O . ASP A 1 79 ? -0.702 -22.831 12.013 1.00 40.12 79 ASP A O 1
#

Foldseek 3Di:
DWWKKFFQAWDWFQFPVRDTDIDGGRQIKTAAPDDPVCPQVVVCVVPVFRWGKIASDPVNYDPIDIDGPVRIDTDDPDD

Radius of gyration: 12.06 Å; chains: 1; bounding box: 23×37×29 Å

Sequence (79 aa):
MATKYTLRRDVTFTSKDCKSVPAPAGTVVYDLRGPDYGCANQDTQNTGIKHISVTLDPTGDYPGLSVSMYDLQQIVEGD